Protein AF-A0A5S4XA22-F1 (afdb_monomer_lite)

InterPro domains:
  IPR001878 Zinc finger, CCHC-type [PF00098] (37-52)
  IPR001878 Zinc finger, CCHC-type [PS50158] (37-53)
  IPR001878 Zinc finger, CCHC-type [SM00343] (37-53)
  IPR036875 Zinc finger, CCHC-type superfamily [SSF57756] (28-56)

Organism: NCBI:txid515489

Radius of gyration: 24.93 Å; chains: 1; bounding box: 41×19×70 Å

pLDDT: mean 80.72, std 12.59, range [56.0, 93.25]

Foldseek 3Di:
DPDPVVVVVVVVVVVVVVVVVCCCVPVPPPPVPPFAAAPPPRDGDDYVVPDPVPDPPPDD

Secondary structure (DSSP, 8-state):
----HHHHHHHHHHHHHHHHHHHHHHS-----PPP-B-TTT--BSS-GGG-GGGS-----

Structure (mmCIF, N/CA/C/O backbone):
data_AF-A0A5S4XA22-F1
#
_entry.id   AF-A0A5S4XA22-F1
#
loop_
_atom_site.group_PDB
_atom_site.id
_atom_site.type_symbol
_atom_site.label_atom_id
_atom_site.label_alt_id
_atom_site.label_comp_id
_atom_site.label_asym_id
_atom_site.label_entity_id
_atom_site.label_seq_id
_atom_site.pdbx_PDB_ins_code
_atom_site.Cartn_x
_atom_site.Cartn_y
_atom_site.Cartn_z
_atom_site.occupancy
_atom_site.B_iso_or_equiv
_atom_site.auth_seq_id
_atom_site.auth_comp_id
_atom_site.auth_asym_id
_atom_site.auth_atom_id
_atom_site.pdbx_PDB_model_num
ATOM 1 N N . MET A 1 1 ? 23.920 -12.228 -29.768 1.00 56.62 1 MET A N 1
ATOM 2 C CA . MET A 1 1 ? 22.633 -11.793 -29.196 1.00 56.62 1 MET A CA 1
ATOM 3 C C . MET A 1 1 ? 22.933 -10.521 -28.442 1.00 56.62 1 MET A C 1
ATOM 5 O O . MET A 1 1 ? 23.437 -10.582 -27.329 1.00 56.62 1 MET A O 1
ATOM 9 N N . GLU A 1 2 ? 22.779 -9.388 -29.111 1.00 67.12 2 GLU A N 1
ATOM 10 C CA . GLU A 1 2 ? 22.844 -8.093 -28.444 1.00 67.12 2 GLU A CA 1
ATOM 11 C C . GLU A 1 2 ? 21.554 -7.983 -27.641 1.00 67.12 2 GLU A C 1
ATOM 13 O O . GLU A 1 2 ? 20.461 -8.128 -28.181 1.00 67.12 2 GLU A O 1
ATOM 18 N N . ILE A 1 3 ? 21.674 -7.901 -26.321 1.00 74.25 3 ILE A N 1
ATOM 19 C CA . ILE A 1 3 ? 20.512 -7.676 -25.470 1.00 74.25 3 ILE A CA 1
ATOM 20 C C . ILE A 1 3 ? 20.083 -6.241 -25.764 1.00 74.25 3 ILE A C 1
ATOM 22 O O . ILE A 1 3 ? 20.840 -5.319 -25.472 1.00 74.25 3 ILE A O 1
ATOM 26 N N . ASP A 1 4 ? 18.908 -6.056 -26.366 1.00 81.81 4 ASP A N 1
ATOM 27 C CA . ASP A 1 4 ? 18.326 -4.742 -26.644 1.00 81.81 4 ASP A CA 1
ATOM 28 C C . ASP A 1 4 ? 18.000 -4.036 -25.320 1.00 81.81 4 ASP A C 1
ATOM 30 O O . ASP A 1 4 ? 16.882 -4.094 -24.802 1.00 81.81 4 ASP A O 1
ATOM 34 N N . ILE A 1 5 ? 19.010 -3.387 -24.736 1.00 86.94 5 ILE A N 1
ATOM 35 C CA . ILE A 1 5 ? 18.922 -2.656 -23.465 1.00 86.94 5 ILE A CA 1
ATOM 36 C C . ILE A 1 5 ? 17.785 -1.627 -23.523 1.00 86.94 5 ILE A C 1
ATOM 38 O O . ILE A 1 5 ? 17.113 -1.384 -22.523 1.00 86.94 5 ILE A O 1
ATOM 42 N N . GLU A 1 6 ? 17.534 -1.047 -24.695 1.00 88.81 6 GLU A N 1
ATOM 43 C CA . GLU A 1 6 ? 16.436 -0.107 -24.927 1.00 88.81 6 GLU A CA 1
ATOM 44 C C . GLU A 1 6 ? 15.064 -0.770 -24.772 1.00 88.81 6 GLU A C 1
ATOM 46 O O . GLU A 1 6 ? 14.201 -0.252 -24.065 1.00 88.81 6 GLU A O 1
ATOM 51 N N . ARG A 1 7 ? 14.886 -1.970 -25.331 1.00 90.25 7 ARG A N 1
ATOM 52 C CA . ARG A 1 7 ? 13.655 -2.751 -25.169 1.00 90.25 7 ARG A CA 1
ATOM 53 C C . ARG A 1 7 ? 13.461 -3.194 -23.720 1.00 90.25 7 ARG A C 1
ATOM 55 O O . ARG A 1 7 ? 12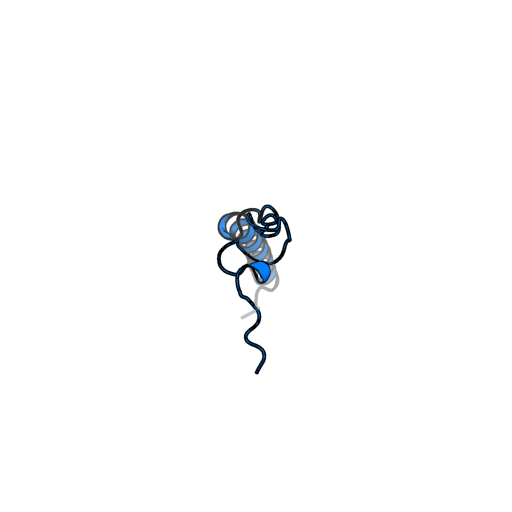.338 -3.192 -23.229 1.00 90.25 7 ARG A O 1
ATOM 62 N N . ALA A 1 8 ? 14.540 -3.545 -23.020 1.00 90.06 8 ALA A N 1
ATOM 63 C CA . ALA A 1 8 ? 14.472 -3.870 -21.597 1.00 90.06 8 ALA A CA 1
ATOM 64 C C . ALA A 1 8 ? 14.003 -2.666 -20.760 1.00 90.06 8 ALA A C 1
ATOM 66 O O . ALA A 1 8 ? 13.164 -2.832 -19.880 1.00 90.06 8 ALA A O 1
ATOM 67 N N . LYS A 1 9 ? 14.484 -1.454 -21.064 1.00 91.00 9 LYS A N 1
ATOM 68 C CA . LYS A 1 9 ? 14.049 -0.218 -20.393 1.00 91.00 9 LYS A CA 1
ATOM 6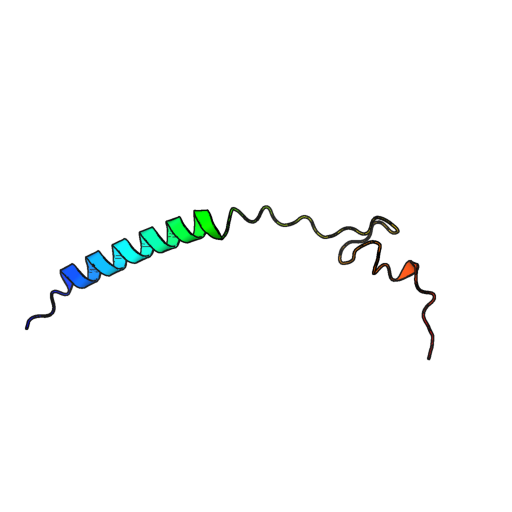9 C C . LYS A 1 9 ? 12.573 0.102 -20.643 1.00 91.00 9 LYS A C 1
ATOM 71 O O . LYS A 1 9 ? 11.880 0.434 -19.688 1.00 91.00 9 LYS A O 1
ATOM 76 N N . ASP A 1 10 ? 12.086 -0.055 -21.876 1.00 90.19 10 ASP A N 1
ATOM 77 C CA . ASP A 1 10 ? 10.658 0.120 -22.209 1.00 90.19 10 ASP A CA 1
ATOM 78 C C . ASP A 1 10 ? 9.769 -0.841 -21.406 1.00 90.19 10 ASP A C 1
ATOM 80 O O . ASP A 1 10 ? 8.772 -0.443 -20.805 1.00 90.19 10 ASP A O 1
ATOM 84 N N . LEU A 1 11 ? 10.176 -2.111 -21.334 1.00 92.12 11 LEU A N 1
ATOM 85 C CA . LEU A 1 11 ? 9.448 -3.136 -20.588 1.00 92.12 11 LEU A CA 1
ATOM 86 C C . LEU A 1 11 ? 9.423 -2.858 -19.080 1.00 92.12 11 LEU A C 1
ATOM 88 O O . LEU A 1 11 ? 8.414 -3.130 -18.431 1.00 92.12 11 LEU A O 1
ATOM 92 N N . ILE A 1 12 ? 10.513 -2.323 -18.526 1.00 93.25 12 ILE A N 1
ATOM 93 C CA . ILE A 1 12 ? 10.582 -1.929 -17.114 1.00 93.25 12 ILE A CA 1
ATOM 94 C C . ILE A 1 12 ? 9.648 -0.744 -16.851 1.00 93.25 12 ILE A C 1
ATOM 96 O O . ILE A 1 12 ? 8.838 -0.825 -15.934 1.00 93.25 12 ILE A O 1
ATOM 100 N N . ALA A 1 13 ? 9.684 0.297 -17.687 1.00 91.56 13 ALA A N 1
ATOM 101 C CA . ALA A 1 13 ? 8.821 1.468 -17.528 1.00 91.56 13 ALA A CA 1
ATOM 102 C C . ALA A 1 13 ? 7.329 1.089 -17.553 1.00 91.56 13 ALA A C 1
ATOM 104 O O . ALA A 1 13 ? 6.578 1.435 -16.645 1.00 91.56 13 ALA A O 1
ATOM 105 N N . ARG A 1 14 ? 6.916 0.261 -18.522 1.00 93.19 14 ARG A N 1
ATOM 106 C CA . ARG A 1 14 ? 5.537 -0.253 -18.604 1.00 93.19 14 ARG A CA 1
ATOM 107 C C . ARG A 1 14 ? 5.124 -1.069 -17.384 1.00 93.19 14 ARG A C 1
ATOM 109 O O . ARG A 1 14 ? 3.951 -1.090 -17.016 1.00 93.19 14 ARG A O 1
ATOM 116 N N . ARG A 1 15 ? 6.067 -1.783 -16.763 1.00 92.75 15 ARG A N 1
ATOM 117 C CA . ARG A 1 15 ? 5.796 -2.544 -15.541 1.00 92.75 15 ARG A CA 1
ATOM 118 C C . ARG A 1 15 ? 5.495 -1.616 -14.367 1.00 92.75 15 ARG A C 1
ATOM 120 O O . ARG A 1 15 ? 4.599 -1.934 -13.593 1.00 92.75 15 ARG A O 1
ATOM 127 N N . GLU A 1 16 ? 6.201 -0.496 -14.246 1.00 91.75 16 GLU A N 1
ATOM 128 C CA . GLU A 1 16 ? 5.966 0.482 -13.178 1.00 91.75 16 GLU A CA 1
ATOM 129 C C . GLU A 1 16 ? 4.577 1.124 -13.283 1.00 91.75 16 GLU A C 1
ATOM 131 O O . GLU A 1 16 ? 3.889 1.266 -12.272 1.00 91.75 16 GLU A O 1
ATOM 136 N N . GLU A 1 17 ? 4.127 1.435 -14.500 1.00 91.62 17 GLU A N 1
ATOM 137 C CA . GLU A 1 17 ? 2.779 1.966 -14.747 1.00 91.62 17 GLU A CA 1
ATOM 138 C C . GLU A 1 17 ? 1.691 0.984 -14.290 1.00 91.62 17 GLU A C 1
ATOM 140 O O . GLU A 1 17 ? 0.797 1.350 -13.526 1.00 91.62 17 GLU A O 1
ATOM 145 N N . ILE A 1 18 ? 1.820 -0.291 -14.672 1.00 92.12 18 ILE A N 1
ATOM 146 C CA . ILE A 1 18 ? 0.881 -1.347 -14.272 1.00 92.12 18 ILE A CA 1
ATOM 147 C C . ILE A 1 18 ? 0.861 -1.517 -12.747 1.00 92.12 18 ILE A C 1
ATOM 149 O O . ILE A 1 18 ? -0.207 -1.665 -12.157 1.00 92.12 18 ILE A O 1
ATOM 153 N N . ASP A 1 19 ? 2.018 -1.490 -12.083 1.00 88.88 19 ASP A N 1
ATOM 154 C CA . ASP A 1 19 ? 2.099 -1.618 -10.622 1.00 88.88 19 ASP A CA 1
ATOM 155 C C . ASP A 1 19 ? 1.412 -0.436 -9.905 1.00 88.88 19 ASP A C 1
ATOM 157 O O . ASP A 1 19 ? 0.735 -0.624 -8.887 1.00 88.88 19 ASP A O 1
ATOM 161 N N . ALA A 1 20 ? 1.506 0.775 -10.464 1.00 85.56 20 ALA A N 1
ATOM 162 C CA . ALA A 1 20 ? 0.806 1.953 -9.957 1.00 85.56 20 ALA A CA 1
ATOM 163 C C . ALA A 1 20 ? -0.722 1.837 -10.121 1.00 85.56 20 ALA A C 1
ATOM 165 O O . ALA A 1 20 ? -1.465 2.083 -9.163 1.00 85.56 20 ALA A O 1
ATOM 166 N N . GLU A 1 21 ? -1.200 1.400 -11.290 1.00 87.44 21 GLU A N 1
ATOM 167 C CA . GLU A 1 21 ? -2.627 1.155 -11.543 1.00 87.44 21 GLU A CA 1
ATOM 168 C C . GLU A 1 21 ? -3.188 0.050 -10.635 1.00 87.44 21 GLU A C 1
ATOM 170 O O . GLU A 1 21 ? -4.237 0.217 -10.005 1.00 87.44 21 GLU A O 1
ATOM 175 N N . LEU A 1 22 ? -2.462 -1.063 -10.492 1.00 87.19 22 LEU A N 1
ATOM 176 C CA . LEU A 1 22 ? -2.837 -2.154 -9.592 1.00 87.19 22 LEU A CA 1
ATOM 177 C C . L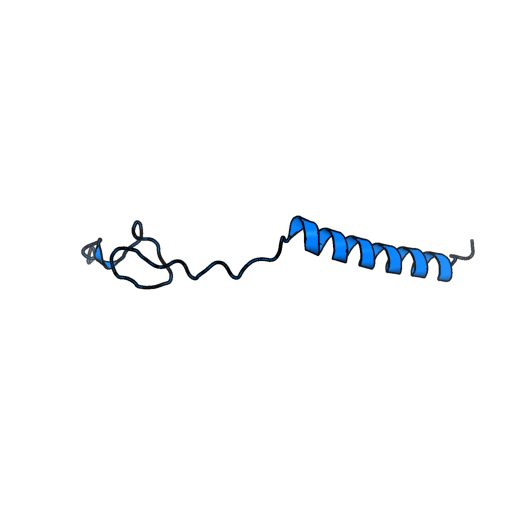EU A 1 22 ? -2.860 -1.687 -8.135 1.00 87.19 22 LEU A C 1
ATOM 179 O O . LEU A 1 22 ? -3.775 -2.034 -7.389 1.00 87.19 22 LEU A O 1
ATOM 183 N N . THR A 1 23 ? -1.904 -0.858 -7.720 1.00 85.56 23 THR A N 1
ATOM 184 C CA . THR A 1 23 ? -1.898 -0.279 -6.375 1.00 85.56 23 THR A CA 1
ATOM 185 C C . THR A 1 23 ? -3.148 0.566 -6.133 1.00 85.56 23 THR A C 1
ATOM 187 O O . THR A 1 23 ? -3.782 0.410 -5.086 1.00 85.56 23 THR A O 1
ATOM 190 N N . ALA A 1 24 ? -3.553 1.400 -7.095 1.00 82.06 24 ALA A N 1
ATOM 191 C CA . ALA A 1 24 ? -4.767 2.207 -6.992 1.00 82.06 24 ALA A CA 1
ATOM 192 C C . ALA A 1 24 ? -6.039 1.344 -6.894 1.00 82.06 24 ALA A C 1
ATOM 194 O O . ALA A 1 24 ? -6.896 1.604 -6.046 1.00 82.06 24 ALA A O 1
ATOM 195 N N . LEU A 1 25 ? -6.136 0.285 -7.704 1.00 81.69 25 LEU A N 1
ATOM 196 C CA . LEU A 1 25 ? -7.303 -0.601 -7.754 1.00 81.69 25 LEU A CA 1
ATOM 197 C C . LEU A 1 25 ? -7.410 -1.539 -6.540 1.00 81.69 25 LEU A C 1
ATOM 199 O O . LEU A 1 25 ? -8.488 -1.686 -5.967 1.00 81.69 25 LEU A O 1
ATOM 203 N N . PHE A 1 26 ? -6.308 -2.174 -6.132 1.00 76.56 26 PHE A N 1
ATOM 204 C CA . PHE A 1 26 ? -6.305 -3.223 -5.102 1.00 76.56 26 PHE A CA 1
ATOM 205 C C . PHE A 1 26 ? -6.010 -2.706 -3.694 1.00 76.56 26 PHE A C 1
ATOM 207 O O . PHE A 1 26 ? -6.527 -3.254 -2.719 1.00 76.56 26 PHE A O 1
ATOM 214 N N . THR A 1 27 ? -5.203 -1.649 -3.555 1.00 67.56 27 THR A N 1
ATOM 215 C CA . THR A 1 27 ? -4.943 -1.043 -2.235 1.00 67.56 27 THR A CA 1
ATOM 216 C C . THR A 1 27 ? -6.046 -0.070 -1.838 1.00 67.56 27 THR A C 1
ATOM 218 O O . THR A 1 27 ? -6.068 0.329 -0.672 1.00 67.56 27 THR A O 1
ATOM 221 N N . GLY A 1 28 ? -6.949 0.248 -2.785 1.00 62.06 28 GLY A N 1
ATOM 222 C CA . GLY A 1 28 ? -8.227 0.929 -2.615 1.00 62.06 28 GLY A CA 1
ATOM 223 C C . GLY A 1 28 ? -8.148 1.985 -1.542 1.00 62.06 28 GLY A C 1
ATOM 224 O O . GLY A 1 28 ? -8.473 1.655 -0.405 1.00 62.06 28 GLY A O 1
ATOM 225 N N . GLU A 1 29 ? -7.640 3.175 -1.902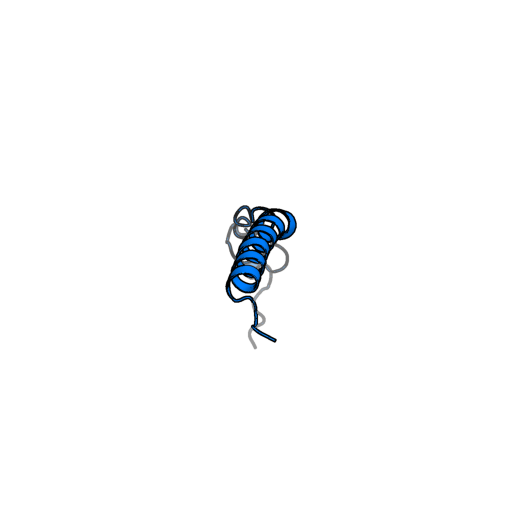 1.00 60.22 29 GLU A N 1
ATOM 226 C CA . GLU A 1 29 ? -7.564 4.388 -1.079 1.00 60.22 29 GLU A CA 1
ATOM 227 C C . GLU A 1 29 ? -7.915 4.082 0.372 1.00 60.22 29 GLU A C 1
ATOM 229 O O . GLU A 1 29 ? -9.087 4.163 0.755 1.00 60.22 29 GLU A O 1
ATOM 234 N N . LYS A 1 30 ? -6.943 3.597 1.159 1.00 56.00 30 LYS A N 1
ATOM 235 C CA . LYS A 1 30 ? -7.167 3.318 2.577 1.00 56.00 30 LYS A CA 1
ATOM 236 C C . LYS A 1 30 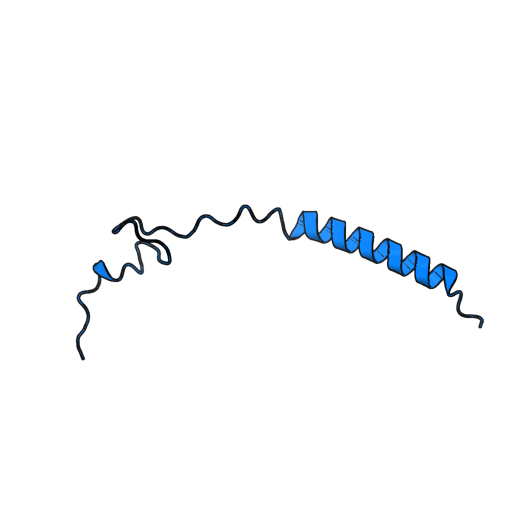? -7.532 4.653 3.219 1.00 56.00 30 LYS A C 1
ATOM 238 O O . LYS A 1 30 ? -6.661 5.328 3.761 1.00 56.00 30 LYS A O 1
ATOM 243 N N . LYS A 1 31 ? -8.812 5.044 3.155 1.00 56.19 31 LYS A N 1
ATOM 244 C CA . LYS A 1 31 ? -9.438 6.043 4.010 1.00 56.19 31 LYS A CA 1
ATOM 245 C C . LYS A 1 31 ? -8.951 5.632 5.372 1.00 56.19 31 LYS A C 1
ATOM 247 O O . LYS A 1 31 ? -9.286 4.521 5.790 1.00 56.19 31 LYS A O 1
ATOM 252 N N . LYS A 1 32 ? -8.032 6.425 5.939 1.00 59.78 32 LYS A N 1
ATOM 253 C CA . LYS A 1 32 ? -7.339 6.127 7.194 1.00 59.78 32 LYS A CA 1
ATOM 254 C C . LYS A 1 32 ? -8.398 5.540 8.104 1.00 59.78 32 LYS A C 1
ATOM 256 O O . LYS A 1 32 ? -9.338 6.262 8.435 1.00 59.78 32 LYS A O 1
ATOM 261 N N . ARG A 1 33 ? -8.355 4.216 8.334 1.00 64.69 33 ARG A N 1
ATOM 262 C CA . ARG A 1 33 ? -9.437 3.545 9.058 1.00 64.69 33 ARG A CA 1
ATOM 263 C C . ARG A 1 33 ? -9.534 4.314 10.356 1.00 64.69 33 ARG A C 1
ATOM 265 O O . ARG A 1 33 ? -8.514 4.429 11.037 1.00 64.69 33 ARG A O 1
ATOM 272 N N . SER A 1 34 ? -10.687 4.936 10.603 1.00 70.69 34 SER A N 1
ATOM 273 C CA . SER A 1 34 ? -10.856 5.752 11.795 1.00 70.69 34 SER A CA 1
ATOM 274 C C . SER A 1 34 ? -10.379 4.920 12.982 1.00 70.69 34 SER A C 1
ATOM 276 O O . SER A 1 34 ? -10.694 3.721 13.023 1.00 70.69 34 SER A O 1
ATOM 278 N N . PRO A 1 35 ? -9.558 5.499 13.873 1.00 75.56 35 PRO A N 1
ATOM 279 C CA . PRO A 1 35 ? -9.078 4.784 15.043 1.00 75.56 35 PRO A CA 1
ATOM 280 C C . PRO A 1 35 ? -10.270 4.114 15.721 1.00 75.56 35 PRO A C 1
ATOM 282 O O . PRO A 1 35 ? -11.334 4.713 15.894 1.00 75.56 35 PRO A O 1
ATOM 285 N N . VAL A 1 36 ? -10.129 2.818 15.996 1.00 84.44 36 VAL A N 1
ATOM 286 C CA . VAL A 1 36 ? -11.215 2.034 16.573 1.00 84.44 36 VAL A CA 1
ATOM 287 C C . VAL A 1 36 ? -11.533 2.610 17.952 1.00 84.44 36 VAL A C 1
ATOM 289 O O . VAL A 1 36 ? -10.702 2.558 18.858 1.00 84.44 36 VAL A O 1
ATOM 292 N N . LYS A 1 37 ? -12.715 3.216 18.084 1.00 89.75 37 LYS A N 1
ATOM 293 C CA . LYS A 1 37 ? -13.194 3.836 19.320 1.00 89.75 37 LYS A CA 1
ATOM 294 C C . LYS A 1 37 ? -14.130 2.878 20.052 1.00 89.75 37 LYS A C 1
ATOM 296 O O . LYS A 1 37 ? -15.061 2.323 19.466 1.00 89.75 37 LYS A O 1
ATOM 301 N N . CYS A 1 38 ? -13.895 2.692 21.342 1.00 92.25 38 CYS A N 1
ATOM 302 C CA . CYS A 1 38 ? -14.733 1.884 22.208 1.00 92.25 38 CYS A CA 1
ATOM 303 C C . CYS A 1 38 ? -16.064 2.591 22.490 1.00 92.25 38 CYS A C 1
ATOM 305 O O . CYS A 1 38 ? -16.075 3.698 23.012 1.00 92.25 38 CYS A O 1
ATOM 307 N N . SER A 1 39 ? -17.196 1.938 22.221 1.00 90.88 39 SER A N 1
ATOM 308 C CA . SER A 1 39 ? -18.534 2.493 22.502 1.00 90.88 39 SER A CA 1
ATOM 309 C C . SER A 1 39 ? -18.945 2.451 23.980 1.00 90.88 39 SER A C 1
ATOM 311 O O . SER A 1 39 ? -20.059 2.844 24.302 1.00 90.88 39 SER A O 1
ATOM 313 N N . ASN A 1 40 ? -18.112 1.892 24.863 1.00 90.12 40 ASN A N 1
ATOM 314 C CA . ASN A 1 40 ? -18.416 1.782 26.292 1.00 90.12 40 ASN A CA 1
ATOM 315 C C . ASN A 1 40 ? -17.699 2.850 27.133 1.00 90.12 40 ASN A C 1
ATOM 317 O O . ASN A 1 40 ? -18.306 3.377 28.054 1.00 90.12 40 ASN A O 1
ATOM 321 N N . CYS A 1 41 ? -16.442 3.169 26.806 1.00 91.44 41 CYS A N 1
ATOM 322 C CA . CYS A 1 41 ? -15.622 4.126 27.558 1.00 91.44 41 CYS A CA 1
ATOM 323 C C . CYS A 1 41 ? -15.057 5.269 26.699 1.00 91.44 41 CYS A C 1
ATOM 325 O O . CYS A 1 41 ? -14.224 6.038 27.172 1.00 91.44 41 CYS A O 1
ATOM 327 N N . ASP A 1 42 ? -15.442 5.333 25.422 1.00 90.31 42 ASP A N 1
ATOM 328 C CA . ASP A 1 42 ? -15.040 6.357 24.453 1.00 90.31 42 ASP A CA 1
ATOM 329 C C . ASP A 1 42 ? -13.531 6.466 24.164 1.00 90.31 42 ASP A C 1
ATOM 331 O O . ASP A 1 42 ? -13.102 7.376 23.455 1.00 90.31 42 ASP A O 1
ATOM 335 N N . LYS A 1 43 ? -12.717 5.515 24.634 1.00 89.75 43 LYS A N 1
ATOM 336 C CA . LYS A 1 43 ? -11.270 5.465 24.372 1.00 89.75 43 LYS A CA 1
ATOM 337 C C . LYS A 1 43 ? -10.951 4.775 23.046 1.00 89.75 43 LYS A C 1
ATOM 339 O O . LYS A 1 43 ? -11.662 3.872 22.605 1.00 89.75 43 LYS A O 1
ATOM 344 N N . GLU A 1 44 ? -9.853 5.183 22.425 1.00 90.38 44 GLU A N 1
ATOM 345 C CA . GLU A 1 44 ? -9.344 4.603 21.181 1.00 90.38 44 GLU A CA 1
ATOM 346 C C . GLU A 1 44 ? -8.459 3.373 21.454 1.00 90.38 44 GLU A C 1
ATOM 348 O O . GLU A 1 44 ? -7.941 3.184 22.555 1.00 90.38 44 GLU A O 1
ATOM 353 N N . GLY A 1 45 ? -8.289 2.513 20.448 1.00 88.00 45 GLY A N 1
ATOM 354 C CA . GLY A 1 45 ? -7.367 1.370 20.489 1.00 88.00 45 GLY A CA 1
ATOM 355 C C . GLY A 1 45 ? -8.001 0.023 20.855 1.00 88.00 45 GLY A C 1
ATOM 356 O O . GLY A 1 45 ? -7.348 -1.007 20.712 1.00 88.00 45 GLY A O 1
ATOM 357 N N . HIS A 1 46 ? -9.275 -0.012 21.258 1.00 90.69 46 HIS A N 1
ATOM 358 C CA . HIS A 1 46 ? -10.021 -1.253 21.495 1.00 90.69 46 HIS A CA 1
ATOM 359 C C . HIS A 1 46 ? -11.510 -1.103 21.144 1.00 90.69 46 HIS A C 1
ATOM 361 O O . HIS A 1 46 ? -12.053 -0.004 21.074 1.00 90.69 46 HIS A O 1
ATOM 367 N N . THR A 1 47 ? -12.195 -2.226 20.923 1.00 90.75 47 THR A N 1
ATOM 368 C CA . THR A 1 47 ? -13.656 -2.261 20.736 1.00 90.75 47 THR A CA 1
ATOM 369 C C . THR A 1 47 ? -14.363 -2.462 22.074 1.00 90.75 47 THR A C 1
ATOM 371 O O . THR A 1 47 ? -13.768 -2.968 23.021 1.00 90.75 47 THR A O 1
ATOM 374 N N . ALA A 1 48 ? -15.668 -2.180 22.145 1.00 89.75 48 ALA A N 1
ATOM 375 C CA . ALA A 1 48 ? -16.469 -2.392 23.359 1.00 89.75 48 ALA A CA 1
ATOM 376 C C . ALA A 1 48 ? -16.443 -3.838 23.911 1.00 89.75 48 ALA A C 1
ATOM 378 O O . ALA A 1 48 ? -16.774 -4.044 25.078 1.00 89.75 48 ALA A O 1
ATOM 379 N N . ARG A 1 49 ? -16.046 -4.830 23.093 1.00 87.56 49 ARG A N 1
ATOM 380 C CA . ARG A 1 49 ? -15.851 -6.235 23.499 1.00 87.56 49 ARG A CA 1
ATOM 381 C C . ARG A 1 49 ? -14.552 -6.464 24.275 1.00 87.56 49 ARG A C 1
ATOM 383 O O . ARG A 1 49 ? -14.541 -7.287 25.175 1.00 87.56 49 ARG A O 1
ATOM 390 N N . ASN A 1 50 ? -13.497 -5.720 23.945 1.00 87.06 50 ASN A N 1
ATOM 391 C CA . ASN A 1 50 ? -12.192 -5.767 24.612 1.00 87.06 50 ASN A CA 1
ATOM 392 C C . ASN A 1 50 ? -12.009 -4.564 25.549 1.00 87.06 50 ASN A C 1
ATOM 394 O O . ASN A 1 50 ? -10.896 -4.080 25.729 1.00 87.06 50 ASN A O 1
ATOM 398 N N . CYS A 1 51 ? -13.106 -4.014 26.078 1.00 91.62 51 CYS A N 1
ATOM 399 C CA . CYS A 1 51 ? -13.023 -2.860 26.958 1.00 91.62 51 CYS A CA 1
ATOM 400 C C . CYS A 1 51 ? -12.426 -3.279 28.308 1.00 91.62 51 CYS A C 1
ATOM 402 O O . CYS A 1 51 ? -13.045 -4.095 28.993 1.00 91.62 51 CYS A O 1
ATOM 404 N N . PRO A 1 52 ? -11.266 -2.726 28.708 1.00 85.12 52 PRO A N 1
ATOM 405 C CA . PRO A 1 52 ? -10.606 -3.110 29.953 1.00 85.12 52 PRO A CA 1
ATOM 406 C C . PRO A 1 52 ? -11.420 -2.704 31.187 1.00 85.12 52 PRO A C 1
ATOM 408 O O . PRO A 1 52 ? -11.283 -3.322 32.229 1.00 85.12 52 PRO A O 1
ATOM 411 N N . ASP A 1 53 ? -12.311 -1.718 31.054 1.00 83.50 53 ASP A N 1
ATOM 412 C CA . ASP A 1 53 ? -13.205 -1.257 32.123 1.00 83.50 53 ASP A CA 1
ATOM 413 C C . ASP A 1 53 ? -14.314 -2.277 32.451 1.00 83.50 53 ASP A C 1
ATOM 415 O O . ASP A 1 53 ? -14.852 -2.303 33.552 1.00 83.50 53 ASP A O 1
ATOM 419 N N . LYS A 1 54 ? -14.638 -3.172 31.503 1.00 73.81 54 LYS A N 1
ATOM 420 C CA . LYS A 1 54 ? -15.633 -4.238 31.711 1.00 73.81 54 LYS A CA 1
ATOM 421 C C . LYS A 1 54 ? -15.097 -5.432 32.486 1.00 73.81 54 LYS A C 1
ATOM 423 O O . LYS A 1 54 ? -15.891 -6.241 32.963 1.00 73.81 54 LYS A O 1
ATOM 428 N N . MET A 1 55 ? -13.781 -5.591 32.551 1.00 67.56 55 MET A N 1
ATOM 429 C CA . MET A 1 55 ? -13.165 -6.673 33.299 1.00 67.56 55 MET A CA 1
ATOM 430 C C . MET A 1 55 ? -12.702 -6.092 34.634 1.00 67.56 55 MET A C 1
ATOM 432 O O . MET A 1 55 ? -11.747 -5.316 34.629 1.00 67.56 55 MET A O 1
ATOM 436 N N . PRO A 1 56 ? -13.321 -6.437 35.782 1.00 60.69 56 PRO A N 1
ATOM 437 C CA . PRO A 1 56 ? -12.638 -6.225 37.046 1.00 60.69 56 PRO A CA 1
ATOM 438 C C . PRO A 1 56 ? -11.335 -7.008 36.932 1.00 60.69 56 PRO A C 1
ATOM 440 O O . PRO A 1 56 ? -11.362 -8.217 36.695 1.00 60.69 56 PRO A O 1
ATOM 443 N N . ALA A 1 57 ? -10.212 -6.292 36.968 1.00 60.66 57 ALA A N 1
ATOM 444 C CA . ALA A 1 57 ? -8.890 -6.877 36.869 1.00 60.66 57 ALA A CA 1
ATOM 445 C C . ALA A 1 57 ? -8.836 -8.084 37.810 1.00 60.66 57 ALA A C 1
ATOM 447 O O . ALA A 1 57 ? -8.952 -7.931 39.026 1.00 60.66 57 ALA A O 1
ATOM 448 N N . VAL A 1 58 ? -8.715 -9.285 37.243 1.00 59.00 58 VAL A N 1
ATOM 449 C CA . VAL A 1 58 ? -8.273 -10.444 38.009 1.00 59.00 58 VAL A CA 1
ATOM 450 C C . VAL A 1 58 ? -6.850 -10.100 38.427 1.00 59.00 58 VAL A C 1
ATOM 452 O O . VAL A 1 58 ? -5.906 -10.206 37.647 1.00 59.00 58 VAL A O 1
ATOM 455 N N . GLY A 1 59 ? -6.744 -9.554 39.637 1.00 58.03 59 GLY A N 1
ATOM 456 C CA . GLY A 1 59 ? -5.510 -9.513 40.392 1.00 58.03 59 GLY A CA 1
ATOM 457 C C . GLY A 1 59 ? -5.124 -10.955 40.670 1.00 58.0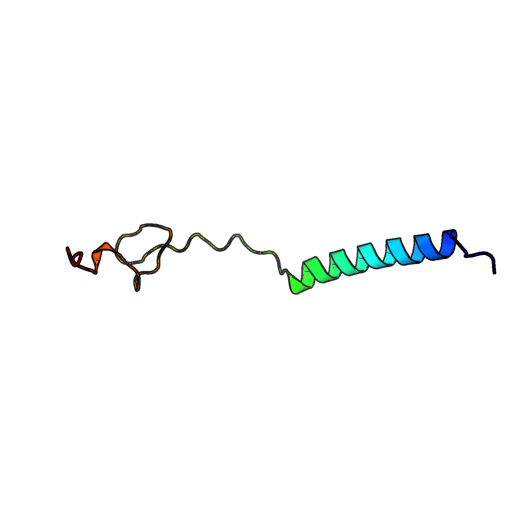3 59 GLY A C 1
ATOM 458 O O . GLY A 1 59 ? -5.874 -11.676 41.331 1.00 58.03 59 GLY A O 1
ATOM 459 N N . ILE A 1 60 ? -4.010 -11.369 40.076 1.00 56.69 60 ILE A N 1
ATOM 460 C CA . ILE A 1 60 ? -3.260 -12.545 40.512 1.00 56.69 60 ILE A CA 1
ATOM 461 C C . ILE A 1 60 ? -2.470 -12.142 41.753 1.00 56.69 60 ILE A C 1
ATOM 463 O O . ILE A 1 60 ? -1.882 -11.035 41.717 1.00 56.69 60 ILE A O 1
#

Sequence (60 aa):
MEIDIERAKDLIARREEIDAELTALFTGEKKKRSPVKCSNCDKEGHTARNCPDKMPAVGI